Protein AF-A0A8I0GUS0-F1 (afdb_monomer)

pLDDT: mean 92.81, std 4.98, range [65.69, 97.25]

Secondary structure (DSSP, 8-state):
-HHHHHHHHTT--HHHHHHHHT--HHHHHHHHHHHHHHHHHHHTT----TTS-HHHHHHHHH--

Radius of gyration: 12.2 Å; Cα contacts (8 Å, |Δi|>4): 47; chains: 1; bounding box: 25×19×31 Å

Foldseek 3Di:
DVQLLVCVVVVHDLVVSCVVVVHDSVVSVLVNLLVVLVVQCVVVVHDDDPPDPSVVSSVVSVVD

Structure (mmCIF, N/CA/C/O backbone):
data_AF-A0A8I0GUS0-F1
#
_entry.id   AF-A0A8I0GUS0-F1
#
loop_
_atom_site.group_PDB
_atom_site.id
_atom_site.type_symbol
_atom_site.label_atom_id
_atom_site.label_alt_id
_atom_site.label_comp_id
_atom_site.label_asym_id
_atom_site.label_entity_id
_atom_site.label_seq_id
_atom_site.pdbx_PDB_ins_code
_atom_site.Cartn_x
_atom_site.Cartn_y
_atom_site.Cartn_z
_atom_site.occupancy
_atom_site.B_iso_or_equiv
_atom_site.auth_seq_id
_atom_site.auth_comp_id
_atom_site.auth_asym_id
_atom_site.auth_atom_id
_atom_site.pdbx_PDB_model_num
ATOM 1 N N . ASP A 1 1 ? -1.305 4.658 -1.693 1.00 82.50 1 ASP A N 1
ATOM 2 C CA . ASP A 1 1 ? -1.560 3.222 -1.406 1.00 82.50 1 ASP A CA 1
ATOM 3 C C . ASP A 1 1 ? -2.783 2.653 -2.088 1.00 82.50 1 ASP A C 1
ATOM 5 O O . ASP A 1 1 ? -2.637 1.654 -2.781 1.00 82.50 1 ASP A O 1
ATOM 9 N N . GLY A 1 2 ? -3.953 3.298 -1.981 1.00 89.50 2 GLY A N 1
ATOM 10 C CA . GLY A 1 2 ? -5.189 2.809 -2.613 1.00 89.50 2 GLY A CA 1
ATOM 11 C C . GLY A 1 2 ? -5.043 2.457 -4.099 1.00 89.50 2 GLY A C 1
ATOM 12 O O . GLY A 1 2 ? -5.537 1.424 -4.526 1.00 89.50 2 GLY A O 1
ATOM 13 N N . LYS A 1 3 ? -4.263 3.233 -4.863 1.00 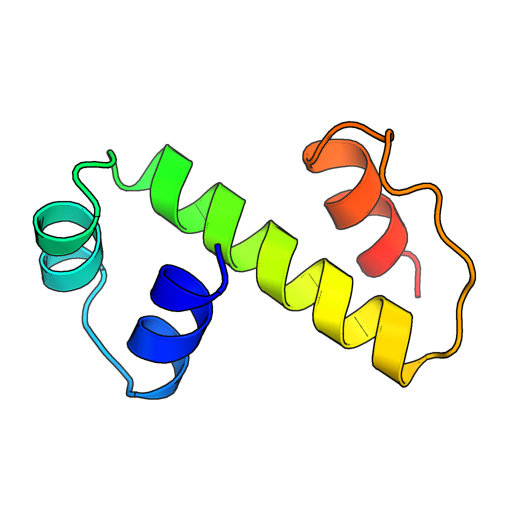94.62 3 LYS A N 1
ATOM 14 C CA . LYS A 1 3 ? -3.949 2.942 -6.272 1.00 94.62 3 LYS A CA 1
ATOM 15 C C . LYS A 1 3 ? -3.237 1.595 -6.473 1.00 94.62 3 LYS A C 1
ATOM 17 O O . LYS A 1 3 ? -3.632 0.828 -7.338 1.00 94.62 3 LYS A O 1
ATOM 22 N N . ILE A 1 4 ? -2.229 1.284 -5.653 1.00 96.38 4 ILE A N 1
ATOM 23 C CA . ILE A 1 4 ? -1.479 0.016 -5.718 1.00 96.38 4 ILE A CA 1
ATOM 24 C C . ILE A 1 4 ? -2.392 -1.155 -5.356 1.00 96.38 4 ILE A C 1
ATOM 26 O O . ILE A 1 4 ? -2.383 -2.175 -6.041 1.00 96.38 4 ILE A O 1
ATOM 30 N N . VAL A 1 5 ? -3.188 -1.002 -4.291 1.00 96.12 5 VAL A N 1
ATOM 31 C CA . VAL A 1 5 ? -4.185 -2.004 -3.885 1.00 96.12 5 VAL A CA 1
ATOM 32 C C . VAL A 1 5 ? -5.170 -2.254 -5.015 1.00 96.12 5 VAL A C 1
ATOM 34 O O . VAL A 1 5 ? -5.434 -3.409 -5.340 1.00 96.12 5 VAL A O 1
ATOM 37 N N . TRP A 1 6 ? -5.657 -1.184 -5.646 1.00 95.88 6 TRP A N 1
ATOM 38 C CA . TRP A 1 6 ? -6.676 -1.310 -6.668 1.00 95.88 6 TRP A CA 1
ATOM 39 C C . TRP A 1 6 ? -6.140 -1.979 -7.935 1.00 95.88 6 TRP A C 1
ATOM 41 O O . TRP A 1 6 ? -6.708 -2.959 -8.404 1.00 95.88 6 TRP A O 1
ATOM 51 N N . MET A 1 7 ? -4.966 -1.552 -8.406 1.00 97.06 7 MET A N 1
ATOM 52 C CA . MET A 1 7 ? -4.280 -2.208 -9.520 1.00 97.06 7 MET A CA 1
ATOM 53 C C . MET A 1 7 ? -4.007 -3.687 -9.222 1.00 97.06 7 MET A C 1
ATOM 55 O O . MET A 1 7 ? -4.295 -4.543 -10.053 1.00 97.06 7 MET A O 1
ATOM 59 N N . LYS A 1 8 ? -3.506 -4.028 -8.023 1.00 96.06 8 LYS A N 1
ATOM 60 C CA . LYS A 1 8 ? -3.262 -5.438 -7.681 1.00 96.06 8 LYS A CA 1
ATOM 61 C C . LYS A 1 8 ? -4.529 -6.282 -7.658 1.00 96.06 8 LYS A C 1
ATOM 63 O O . LYS A 1 8 ? -4.415 -7.455 -8.005 1.00 96.06 8 LYS A O 1
ATOM 68 N N . ALA A 1 9 ? -5.663 -5.731 -7.229 1.00 95.94 9 ALA A N 1
ATOM 69 C CA . ALA A 1 9 ? -6.945 -6.433 -7.209 1.00 95.94 9 ALA A CA 1
ATOM 70 C C . ALA A 1 9 ? -7.525 -6.644 -8.619 1.00 95.94 9 ALA A C 1
ATOM 72 O O . ALA A 1 9 ? -8.188 -7.646 -8.846 1.00 95.94 9 ALA A O 1
ATOM 73 N N . HIS A 1 10 ? -7.190 -5.773 -9.575 1.00 96.50 10 HIS A N 1
ATOM 74 C CA . HIS A 1 10 ? -7.405 -5.978 -11.016 1.00 96.50 10 HIS A CA 1
ATOM 75 C C . HIS A 1 10 ? -6.394 -6.943 -11.666 1.00 96.50 10 HIS A C 1
ATOM 77 O O . HIS A 1 10 ? -6.258 -6.975 -12.884 1.00 96.50 10 HIS A O 1
ATOM 83 N N . ASP A 1 11 ? -5.655 -7.703 -10.859 1.00 95.62 11 ASP A N 1
ATOM 84 C CA . ASP A 1 11 ? -4.595 -8.614 -11.291 1.00 95.62 11 ASP A CA 1
ATOM 85 C C . ASP A 1 11 ? -3.455 -7.962 -12.100 1.00 95.62 11 ASP A C 1
ATOM 87 O O . ASP A 1 11 ? -2.709 -8.623 -12.821 1.00 95.62 11 ASP A O 1
ATOM 91 N N . GLU A 1 12 ? -3.226 -6.654 -11.929 1.00 97.19 12 GLU A N 1
ATOM 92 C CA . GLU A 1 12 ? -2.084 -6.011 -12.576 1.00 97.19 12 GLU A CA 1
ATOM 93 C C . GLU A 1 12 ? -0.766 -6.634 -12.108 1.00 97.19 12 GLU A C 1
ATOM 95 O O . GLU A 1 12 ? -0.543 -6.931 -10.919 1.00 97.19 12 GLU A O 1
ATOM 100 N N . ARG A 1 13 ? 0.145 -6.799 -13.070 1.00 96.56 13 ARG A N 1
ATOM 101 C CA . ARG A 1 13 ? 1.490 -7.307 -12.813 1.00 96.56 13 ARG A CA 1
ATOM 102 C C . ARG A 1 13 ? 2.288 -6.286 -12.016 1.00 96.56 13 ARG A C 1
ATOM 104 O O . ARG A 1 13 ? 2.262 -5.090 -12.298 1.00 96.56 13 ARG A O 1
ATOM 111 N N . TRP A 1 14 ? 3.116 -6.773 -11.094 1.00 95.88 14 TRP A N 1
ATOM 112 C CA . TRP A 1 14 ? 3.997 -5.921 -10.293 1.00 95.88 14 TRP A CA 1
ATOM 113 C C . TRP A 1 14 ? 4.874 -4.992 -11.130 1.00 95.88 14 TRP A C 1
ATOM 115 O O . TRP A 1 14 ? 5.051 -3.839 -10.752 1.00 95.88 14 TRP A O 1
ATOM 125 N N . LYS A 1 15 ? 5.368 -5.458 -12.284 1.00 96.38 15 LYS A N 1
ATOM 126 C CA . LYS A 1 15 ? 6.129 -4.620 -13.218 1.00 96.38 15 LYS A CA 1
ATOM 127 C C . LYS A 1 15 ? 5.318 -3.389 -13.639 1.00 96.38 15 LYS A C 1
ATOM 129 O O . LYS A 1 15 ? 5.796 -2.277 -13.455 1.00 96.38 15 LYS A O 1
ATOM 134 N N . ASN A 1 16 ? 4.087 -3.574 -14.112 1.00 97.25 16 ASN A N 1
ATOM 135 C CA . ASN A 1 16 ? 3.216 -2.477 -14.544 1.00 97.25 16 ASN A CA 1
ATOM 136 C C . ASN A 1 16 ? 2.917 -1.519 -13.393 1.00 97.25 16 ASN A C 1
ATOM 138 O O . ASN A 1 16 ? 3.006 -0.307 -13.554 1.00 97.25 16 ASN A O 1
ATOM 142 N N . ILE A 1 17 ? 2.627 -2.063 -12.212 1.00 96.56 17 ILE A N 1
ATOM 143 C CA . ILE A 1 17 ? 2.344 -1.264 -11.019 1.00 96.56 17 ILE A CA 1
ATOM 144 C C . ILE A 1 17 ? 3.539 -0.389 -10.661 1.00 96.56 17 ILE A C 1
ATOM 146 O O . ILE A 1 17 ? 3.372 0.815 -10.503 1.00 96.56 17 ILE A O 1
ATOM 150 N N . CYS A 1 18 ? 4.738 -0.968 -10.573 1.00 96.69 18 CYS A N 1
ATOM 151 C CA . CYS A 1 18 ? 5.958 -0.236 -10.228 1.00 96.69 18 CYS A CA 1
ATOM 152 C C . CYS A 1 18 ? 6.226 0.905 -11.215 1.00 96.69 18 CYS A C 1
ATOM 154 O O . CYS A 1 18 ? 6.508 2.022 -10.790 1.00 96.69 18 CYS A O 1
ATOM 156 N N . TRP A 1 19 ? 6.061 0.641 -12.515 1.00 96.75 19 TRP A N 1
ATOM 157 C CA . TRP A 1 19 ? 6.165 1.658 -13.563 1.00 96.75 19 TRP A CA 1
ATOM 158 C C . TRP A 1 19 ? 5.123 2.765 -13.395 1.00 96.75 19 TRP A C 1
ATOM 160 O O . TRP A 1 19 ? 5.442 3.944 -13.495 1.00 96.75 19 TRP A O 1
ATOM 170 N N . HIS A 1 20 ? 3.883 2.393 -13.092 1.00 96.06 20 HIS A N 1
ATOM 171 C CA . HIS A 1 20 ? 2.770 3.327 -12.996 1.00 96.06 20 HIS A CA 1
ATOM 172 C C . HIS A 1 20 ? 2.780 4.178 -11.714 1.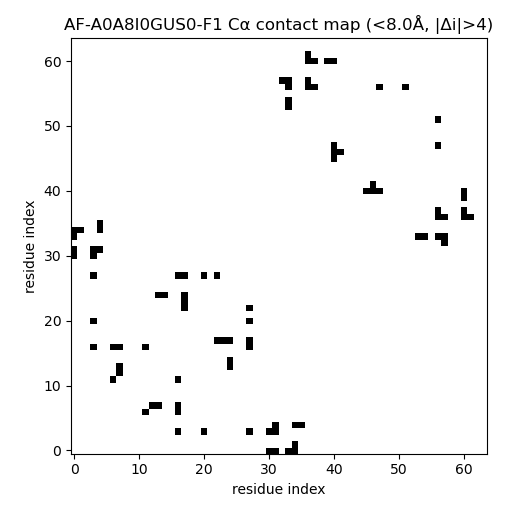00 96.06 20 HIS A C 1
ATOM 174 O O . HIS A 1 20 ? 2.206 5.268 -11.691 1.00 96.06 20 HIS A O 1
ATOM 180 N N . VAL A 1 21 ? 3.393 3.686 -10.632 1.00 94.94 21 VAL A N 1
ATOM 181 C CA . VAL A 1 21 ? 3.507 4.417 -9.357 1.00 94.94 21 VAL A CA 1
ATOM 182 C C . VAL A 1 21 ? 4.881 5.042 -9.120 1.00 94.94 21 VAL A C 1
ATOM 184 O O . VAL A 1 21 ? 5.031 5.782 -8.154 1.00 94.94 21 VAL A O 1
ATOM 187 N N . GLY A 1 22 ? 5.871 4.761 -9.972 1.00 95.75 22 GLY A N 1
ATOM 188 C CA . GLY A 1 22 ? 7.231 5.291 -9.837 1.00 95.75 22 GLY A CA 1
ATOM 189 C C . GLY A 1 22 ? 7.982 4.761 -8.612 1.00 95.75 22 GLY A C 1
ATOM 190 O O . GLY A 1 22 ? 8.848 5.448 -8.077 1.00 95.75 22 GLY A O 1
ATOM 191 N N . LEU A 1 23 ? 7.640 3.560 -8.136 1.00 95.38 23 LEU A N 1
ATOM 192 C CA . LEU A 1 23 ? 8.252 2.945 -6.957 1.00 95.38 23 LEU A CA 1
ATOM 193 C C . LEU A 1 23 ? 9.002 1.671 -7.328 1.00 9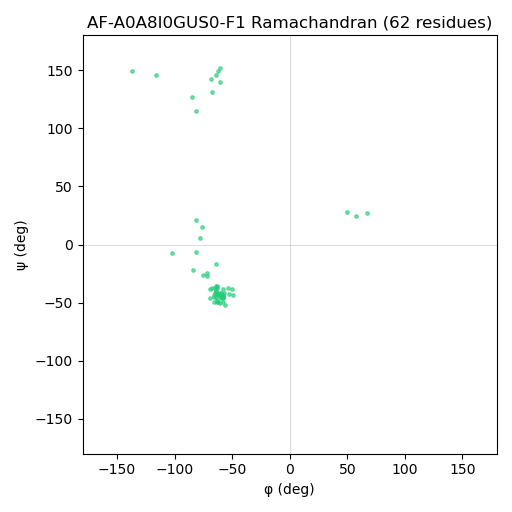5.38 23 LEU A C 1
ATOM 195 O O . LEU A 1 23 ? 8.551 0.881 -8.157 1.00 95.38 23 LEU A O 1
ATOM 199 N N . CYS A 1 24 ? 10.106 1.417 -6.626 1.00 96.06 24 CYS A N 1
ATOM 200 C CA . CYS A 1 24 ? 10.743 0.107 -6.639 1.00 96.06 24 CYS A CA 1
ATOM 201 C C . CYS A 1 24 ? 9.779 -0.963 -6.107 1.00 96.06 24 CYS A C 1
ATOM 203 O O . CYS A 1 24 ? 8.948 -0.699 -5.233 1.00 96.06 24 CYS A O 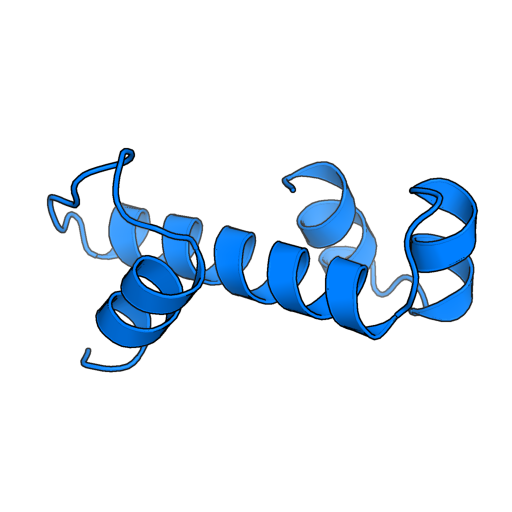1
ATOM 205 N N . HIS A 1 25 ? 9.956 -2.203 -6.568 1.00 95.00 25 HIS A N 1
ATOM 206 C CA . HIS A 1 25 ? 9.101 -3.329 -6.191 1.00 95.00 25 HIS A CA 1
ATOM 207 C C . HIS A 1 25 ? 8.955 -3.505 -4.674 1.00 95.00 25 HIS A C 1
ATOM 209 O O . HIS A 1 25 ? 7.845 -3.695 -4.183 1.00 95.00 25 HIS A O 1
ATOM 215 N N . ALA A 1 26 ? 10.050 -3.375 -3.917 1.00 95.19 26 ALA A N 1
ATOM 216 C CA . ALA A 1 26 ? 10.025 -3.496 -2.460 1.00 95.19 26 ALA A CA 1
ATOM 217 C C . ALA A 1 26 ? 9.106 -2.452 -1.798 1.00 95.19 26 ALA A C 1
ATOM 219 O O . ALA A 1 26 ? 8.271 -2.808 -0.965 1.00 95.19 26 ALA A O 1
ATOM 220 N N . ALA A 1 27 ? 9.2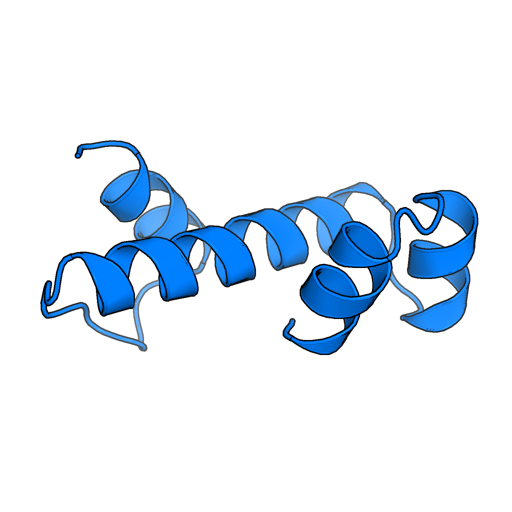06 -1.186 -2.218 1.00 95.12 27 ALA A N 1
ATOM 221 C CA . ALA A 1 27 ? 8.356 -0.111 -1.720 1.00 95.12 27 ALA A CA 1
ATOM 222 C C . ALA A 1 27 ? 6.893 -0.329 -2.133 1.00 95.12 27 ALA A C 1
ATOM 224 O O . ALA A 1 27 ? 6.007 -0.328 -1.280 1.00 95.12 27 ALA A O 1
ATOM 225 N N . ALA A 1 28 ? 6.630 -0.607 -3.415 1.00 96.31 28 ALA A N 1
ATOM 226 C CA . ALA A 1 28 ? 5.276 -0.866 -3.907 1.00 96.31 28 ALA A CA 1
ATOM 227 C C . ALA A 1 28 ? 4.602 -2.030 -3.158 1.00 96.31 28 ALA A C 1
ATOM 229 O O . ALA A 1 28 ? 3.442 -1.937 -2.755 1.00 96.31 28 ALA A O 1
ATOM 230 N N . HIS A 1 29 ? 5.348 -3.105 -2.900 1.00 94.75 29 HIS A N 1
ATOM 231 C CA . HIS A 1 29 ? 4.861 -4.257 -2.153 1.00 94.75 29 HIS A CA 1
ATOM 232 C C . HIS A 1 29 ? 4.580 -3.928 -0.677 1.00 94.75 29 HIS A C 1
ATOM 234 O O . HIS A 1 29 ? 3.584 -4.396 -0.120 1.00 94.75 29 HIS A O 1
ATOM 240 N N . GLN A 1 30 ? 5.401 -3.089 -0.038 1.00 94.81 30 GLN A N 1
ATOM 241 C CA . GLN A 1 30 ? 5.141 -2.608 1.322 1.00 94.81 30 GLN A CA 1
ATOM 242 C C . GLN A 1 30 ? 3.864 -1.759 1.393 1.00 94.81 30 GLN A C 1
ATOM 244 O O . GLN A 1 30 ? 3.030 -1.988 2.269 1.00 94.81 30 GLN A O 1
ATOM 249 N N . HIS A 1 31 ? 3.674 -0.838 0.450 1.00 94.75 31 HIS A N 1
ATOM 250 C CA . HIS A 1 31 ? 2.467 -0.013 0.351 1.00 94.75 31 HIS A CA 1
ATOM 251 C C . HIS A 1 31 ? 1.204 -0.841 0.070 1.00 94.75 31 HIS A C 1
ATOM 253 O O . HIS A 1 31 ? 0.139 -0.560 0.621 1.00 94.75 31 HIS A O 1
ATOM 259 N N . TRP A 1 32 ? 1.317 -1.904 -0.730 1.00 95.75 32 TRP A N 1
ATOM 260 C CA . TRP A 1 32 ? 0.226 -2.858 -0.942 1.00 95.75 32 TRP A CA 1
ATOM 261 C C . TRP A 1 32 ? -0.171 -3.582 0.347 1.00 95.75 32 TRP A C 1
ATOM 263 O O . TRP A 1 32 ? -1.349 -3.594 0.704 1.00 95.75 32 TRP A O 1
ATOM 273 N N . ARG A 1 33 ? 0.809 -4.132 1.082 1.00 95.19 33 ARG A N 1
ATOM 274 C CA . ARG A 1 33 ? 0.570 -4.789 2.379 1.00 95.19 33 ARG A CA 1
ATOM 275 C C . ARG A 1 33 ? -0.085 -3.835 3.366 1.00 95.19 33 ARG A C 1
ATOM 277 O O . ARG A 1 33 ? -1.050 -4.210 4.014 1.00 95.19 33 ARG A O 1
ATOM 284 N N . TYR A 1 34 ? 0.410 -2.603 3.437 1.00 94.69 34 TYR A N 1
ATOM 285 C CA . TYR A 1 34 ? -0.164 -1.566 4.282 1.00 94.69 34 TYR A CA 1
ATOM 286 C C . TYR A 1 34 ? -1.633 -1.291 3.945 1.00 94.69 34 TYR A C 1
ATOM 288 O O . TYR A 1 34 ? -2.483 -1.318 4.832 1.00 94.69 34 TYR A O 1
ATOM 296 N N . GLY A 1 35 ? -1.951 -1.098 2.662 1.00 94.56 35 GLY A N 1
ATOM 297 C CA . GLY A 1 35 ? -3.323 -0.876 2.218 1.00 94.56 35 GLY A CA 1
ATOM 298 C C . GLY A 1 35 ? -4.256 -2.045 2.554 1.00 94.56 35 GLY A C 1
ATOM 299 O O . GLY A 1 35 ? -5.356 -1.817 3.053 1.00 94.56 35 GLY A O 1
ATOM 300 N N . LEU A 1 36 ? -3.801 -3.291 2.374 1.00 94.75 36 LEU A N 1
ATOM 301 C CA . LEU A 1 36 ? -4.553 -4.480 2.793 1.00 94.75 36 LEU A CA 1
ATOM 302 C C . LEU A 1 36 ? -4.755 -4.541 4.310 1.00 94.75 36 LEU A C 1
ATOM 304 O O . LEU A 1 36 ? -5.857 -4.831 4.768 1.00 94.75 36 LEU A O 1
ATOM 308 N N . SER A 1 37 ? -3.725 -4.222 5.094 1.00 94.62 37 SER A N 1
ATOM 309 C CA . SER A 1 37 ? -3.812 -4.163 6.554 1.00 94.62 37 SER A CA 1
ATOM 310 C C . SER A 1 37 ? -4.845 -3.139 7.026 1.00 94.62 37 SER A C 1
ATOM 312 O O . SER A 1 37 ? -5.632 -3.438 7.919 1.00 94.62 37 SER A O 1
ATOM 314 N N . LEU A 1 38 ? -4.904 -1.960 6.399 1.00 93.75 38 LEU A N 1
ATOM 315 C CA . LEU A 1 38 ? -5.927 -0.957 6.707 1.00 93.75 38 LEU A CA 1
ATOM 316 C C . LEU A 1 38 ? -7.342 -1.460 6.401 1.00 93.75 38 LEU A C 1
ATOM 318 O O . LEU A 1 38 ? -8.254 -1.234 7.195 1.00 93.75 38 LEU A O 1
ATOM 322 N N . ILE A 1 39 ? -7.538 -2.137 5.266 1.00 93.44 39 ILE A N 1
ATOM 323 C CA . ILE A 1 39 ? -8.837 -2.720 4.905 1.00 93.44 39 ILE A CA 1
ATOM 324 C C . ILE A 1 39 ? -9.233 -3.779 5.938 1.00 93.44 39 ILE A C 1
ATOM 326 O O . ILE A 1 39 ? -10.325 -3.702 6.494 1.00 93.44 39 ILE A O 1
ATOM 330 N N . ALA A 1 40 ? -8.328 -4.703 6.267 1.00 94.44 40 ALA A N 1
ATOM 331 C CA . ALA A 1 40 ? -8.574 -5.745 7.259 1.00 94.44 40 ALA A CA 1
ATOM 332 C C . ALA A 1 40 ? -8.939 -5.164 8.636 1.00 94.44 40 ALA A C 1
ATOM 334 O O . ALA A 1 40 ? -9.904 -5.606 9.253 1.00 94.44 40 ALA A O 1
ATOM 335 N N . LEU A 1 41 ? -8.219 -4.147 9.120 1.00 93.19 41 LEU A N 1
ATOM 336 C CA . LEU A 1 41 ? -8.515 -3.510 10.411 1.00 93.19 41 LEU A CA 1
ATOM 337 C C . LEU A 1 41 ? -9.880 -2.810 10.421 1.00 93.19 41 LEU A C 1
ATOM 339 O O . LEU A 1 41 ? -10.615 -2.921 11.403 1.00 93.19 41 LEU A O 1
ATOM 343 N N . ASN A 1 42 ? -10.238 -2.132 9.326 1.00 93.00 42 ASN A N 1
ATOM 344 C CA . 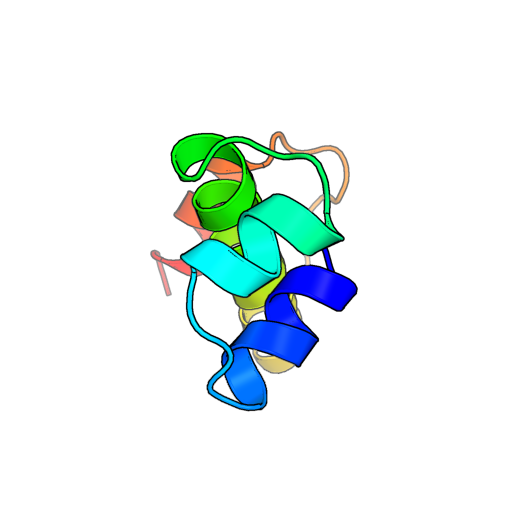ASN A 1 42 ? -11.545 -1.488 9.188 1.00 93.00 42 ASN A CA 1
ATOM 345 C C . ASN A 1 42 ? -12.690 -2.508 9.159 1.00 93.00 42 ASN A C 1
ATOM 347 O O . ASN A 1 42 ? -13.697 -2.305 9.837 1.00 93.00 42 ASN A O 1
ATOM 351 N N . LEU A 1 43 ? -12.531 -3.608 8.415 1.00 93.94 43 LEU A N 1
ATOM 352 C CA . LEU A 1 43 ? -13.521 -4.688 8.362 1.00 93.94 43 LEU A CA 1
ATOM 353 C C . LEU A 1 43 ? -13.701 -5.354 9.732 1.00 93.94 43 LEU A C 1
ATOM 355 O O . LEU A 1 43 ? -14.826 -5.620 10.138 1.00 93.94 43 LEU A O 1
ATOM 359 N N . ASN A 1 44 ? -12.613 -5.513 10.488 1.00 93.12 44 ASN A N 1
ATOM 360 C CA . ASN A 1 44 ? -12.635 -6.026 11.860 1.00 93.12 44 ASN A CA 1
ATOM 361 C C . ASN A 1 44 ? -13.075 -4.989 12.913 1.00 93.12 44 ASN A C 1
ATOM 363 O O . ASN A 1 44 ? -12.998 -5.268 14.108 1.00 93.12 44 ASN A O 1
ATOM 367 N N . ARG A 1 45 ? -13.498 -3.779 12.503 1.00 91.06 45 ARG A N 1
ATOM 368 C CA . ARG A 1 45 ? -13.933 -2.674 13.387 1.00 91.06 45 ARG A CA 1
ATOM 369 C C . ARG A 1 45 ? -12.934 -2.368 14.515 1.00 91.06 45 ARG A C 1
ATOM 371 O O . ARG A 1 45 ? -13.319 -1.876 15.574 1.00 91.06 45 ARG A O 1
ATOM 378 N N . ARG A 1 46 ? -11.641 -2.638 14.294 1.00 87.44 46 ARG A N 1
ATOM 379 C CA . ARG A 1 46 ? -10.598 -2.410 15.296 1.00 87.44 46 ARG A CA 1
ATOM 380 C C . ARG A 1 46 ? -10.123 -0.959 15.239 1.00 87.44 46 ARG A C 1
ATOM 382 O O . ARG A 1 46 ? -9.693 -0.510 14.174 1.00 87.44 46 ARG A O 1
ATOM 389 N N . PRO A 1 47 ? -10.126 -0.227 16.365 1.00 86.06 47 PRO A N 1
ATOM 390 C CA . PRO A 1 47 ? -9.488 1.077 16.414 1.00 86.06 47 PRO A CA 1
ATOM 391 C C . PRO A 1 47 ? -7.972 0.899 16.277 1.00 86.06 47 PRO A C 1
ATOM 393 O O . PRO A 1 47 ? -7.362 0.076 16.958 1.00 86.06 47 PRO A O 1
ATOM 396 N N . PHE A 1 48 ? -7.355 1.678 15.395 1.00 87.19 48 PHE A N 1
ATOM 397 C CA . PHE A 1 48 ? -5.904 1.736 15.254 1.00 87.19 48 PHE A CA 1
ATOM 398 C C . PHE A 1 48 ? -5.458 3.188 15.105 1.00 87.19 48 PHE A C 1
ATOM 400 O O . PHE A 1 48 ? -6.172 4.034 14.560 1.00 87.19 48 PHE A O 1
ATOM 407 N N . ASN A 1 49 ? -4.255 3.488 15.588 1.00 89.06 49 ASN A N 1
ATOM 408 C CA . ASN A 1 49 ? -3.688 4.820 15.456 1.00 89.06 49 ASN A CA 1
ATOM 409 C C . ASN A 1 49 ? -3.063 4.984 14.061 1.00 89.06 49 ASN A C 1
ATOM 411 O O . ASN A 1 49 ? -2.071 4.33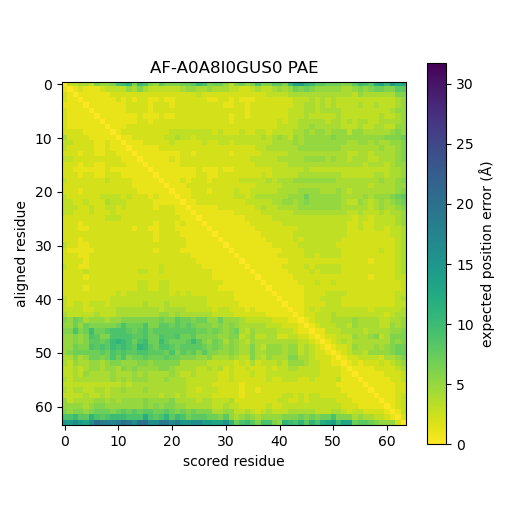9 13.730 1.00 89.06 49 ASN A O 1
ATOM 415 N N . ARG A 1 50 ? -3.625 5.887 13.250 1.00 82.75 50 ARG A N 1
ATOM 416 C CA . ARG A 1 50 ? -3.141 6.191 11.889 1.00 82.75 50 ARG A CA 1
ATOM 417 C C . ARG A 1 50 ? -1.738 6.806 11.853 1.00 82.75 50 ARG A C 1
ATOM 419 O O . ARG A 1 50 ? -1.122 6.803 10.797 1.00 82.75 50 ARG A O 1
ATOM 426 N N . LYS A 1 51 ? -1.241 7.324 12.982 1.00 89.38 51 LYS A N 1
ATOM 427 C CA . LYS A 1 51 ? 0.121 7.865 13.111 1.00 89.38 51 LYS A CA 1
ATOM 428 C C . LYS A 1 51 ? 1.179 6.782 13.334 1.00 89.38 51 LYS A C 1
ATOM 430 O O . LYS A 1 51 ? 2.362 7.103 13.369 1.00 89.38 51 LYS A O 1
ATOM 435 N N . LEU A 1 52 ? 0.775 5.523 13.524 1.00 89.44 52 LEU A N 1
ATOM 436 C CA . LEU A 1 52 ? 1.729 4.428 13.648 1.00 89.44 52 LEU A CA 1
ATOM 437 C C . LEU A 1 52 ? 2.510 4.250 12.341 1.00 89.44 52 LEU A C 1
ATOM 439 O O . LEU A 1 52 ? 1.949 4.424 11.255 1.00 89.44 52 LEU A O 1
ATOM 443 N N . PRO A 1 53 ? 3.792 3.865 12.425 1.00 92.19 53 PRO A N 1
ATOM 444 C CA . PRO A 1 53 ? 4.571 3.563 11.239 1.00 92.19 53 PRO A CA 1
ATOM 445 C C . PRO A 1 53 ? 3.955 2.380 10.481 1.00 92.19 53 PRO A C 1
ATOM 447 O O . PRO A 1 53 ? 3.382 1.461 11.070 1.00 92.19 53 PRO A O 1
AT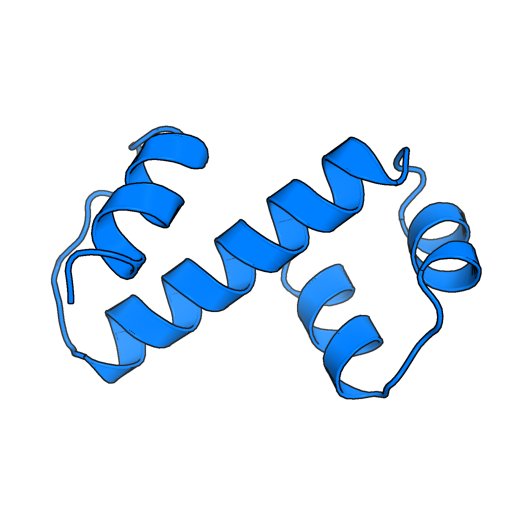OM 450 N N . ILE A 1 54 ? 4.118 2.381 9.155 1.00 90.12 54 ILE A N 1
ATOM 451 C CA . ILE A 1 54 ? 3.522 1.396 8.234 1.00 90.12 54 ILE A CA 1
ATOM 452 C C . ILE A 1 54 ? 3.751 -0.051 8.696 1.00 90.12 54 ILE A C 1
ATOM 454 O O . ILE A 1 54 ? 2.833 -0.869 8.663 1.00 90.12 54 ILE A O 1
ATOM 458 N N . LEU A 1 55 ? 4.969 -0.369 9.139 1.00 91.19 55 LEU A N 1
ATOM 459 C CA . LEU A 1 55 ? 5.327 -1.721 9.568 1.00 91.19 55 LEU A CA 1
ATOM 460 C C . LEU A 1 55 ? 4.557 -2.166 10.815 1.00 91.19 55 LEU A C 1
ATOM 462 O O . LEU A 1 55 ? 4.154 -3.324 10.880 1.00 91.19 55 LEU A O 1
ATOM 466 N N . GLU A 1 56 ? 4.311 -1.267 11.767 1.00 92.00 56 GLU A N 1
ATOM 467 C CA . GLU A 1 56 ? 3.539 -1.578 12.975 1.00 92.00 56 GLU A CA 1
ATOM 468 C C . GLU A 1 56 ? 2.065 -1.820 12.645 1.00 92.00 56 GLU A C 1
ATOM 470 O O . GLU A 1 56 ? 1.468 -2.763 13.154 1.00 92.00 56 GLU A O 1
ATOM 475 N N . ILE A 1 57 ? 1.495 -1.062 11.704 1.00 91.88 57 ILE A N 1
ATOM 476 C CA . ILE A 1 57 ? 0.128 -1.312 11.218 1.00 91.88 57 ILE A CA 1
ATOM 477 C C . ILE A 1 57 ? 0.038 -2.674 10.514 1.00 91.88 57 ILE A C 1
ATOM 479 O O . ILE A 1 57 ? -0.924 -3.415 10.717 1.00 91.88 57 ILE A O 1
ATOM 483 N N . ILE A 1 58 ? 1.055 -3.041 9.728 1.00 91.62 58 ILE A N 1
ATOM 484 C CA . ILE A 1 58 ? 1.115 -4.357 9.078 1.00 91.62 58 ILE A CA 1
ATOM 485 C C . ILE A 1 58 ? 1.224 -5.483 10.114 1.00 91.62 58 ILE A C 1
ATOM 487 O O . ILE A 1 58 ? 0.563 -6.508 9.956 1.00 91.62 58 ILE A O 1
ATOM 491 N N . LYS A 1 59 ? 2.040 -5.321 11.163 1.00 93.19 59 LYS A N 1
ATOM 492 C CA . LYS A 1 59 ? 2.149 -6.301 12.258 1.00 93.19 59 LYS A CA 1
ATOM 493 C C . LYS A 1 59 ? 0.825 -6.447 13.008 1.00 93.19 59 LYS A C 1
ATOM 495 O O . LYS A 1 59 ? 0.363 -7.569 13.180 1.00 93.19 59 LYS A O 1
ATOM 500 N N . LEU A 1 60 ? 0.194 -5.328 13.372 1.00 91.44 60 LEU A N 1
ATOM 501 C CA . LEU A 1 60 ? -1.093 -5.293 14.070 1.00 91.44 60 LEU A CA 1
ATOM 502 C C . LEU A 1 60 ? -2.199 -6.013 13.288 1.00 91.44 60 LEU A C 1
ATOM 504 O O . LEU A 1 60 ? -3.039 -6.691 13.868 1.00 91.44 60 LEU A O 1
ATOM 508 N N . ALA A 1 61 ? -2.208 -5.877 11.962 1.00 90.44 61 ALA A N 1
ATOM 509 C CA . ALA A 1 61 ? -3.175 -6.579 11.127 1.00 90.44 61 ALA A CA 1
ATOM 510 C C . ALA A 1 61 ? -2.916 -8.093 11.025 1.00 90.44 61 ALA A C 1
ATOM 512 O O . ALA A 1 61 ? -3.853 -8.831 10.746 1.00 90.44 61 ALA A O 1
ATOM 513 N N . ARG A 1 62 ? -1.673 -8.561 11.226 1.00 86.56 62 ARG A N 1
ATOM 514 C CA . ARG A 1 62 ? -1.327 -9.996 11.202 1.00 86.56 62 ARG A CA 1
ATOM 515 C C . ARG A 1 62 ? -1.564 -10.710 12.527 1.00 86.56 62 ARG A C 1
ATOM 517 O O . ARG A 1 62 ? -1.646 -11.927 12.520 1.00 86.56 62 ARG A O 1
ATOM 524 N N . SER A 1 63 ? -1.616 -9.990 13.645 1.00 83.06 63 SER A N 1
ATOM 525 C CA . SER A 1 63 ? -1.859 -10.573 14.971 1.00 83.06 63 SER A CA 1
ATOM 526 C C . SER A 1 63 ? -3.348 -10.838 15.251 1.00 83.06 63 SER A C 1
ATOM 528 O O . SER A 1 63 ? -3.746 -10.839 16.414 1.00 83.06 63 SER A O 1
ATOM 530 N N . GLN A 1 64 ? -4.170 -10.942 14.204 1.00 65.69 64 GLN A N 1
ATOM 531 C CA . GLN A 1 64 ? -5.608 -11.222 14.279 1.00 65.69 64 GLN A CA 1
ATOM 532 C C . GLN A 1 64 ? -5.846 -12.716 14.093 1.00 65.69 64 GLN A C 1
ATOM 534 O O . GLN A 1 64 ? -5.077 -13.327 13.316 1.00 65.69 64 GLN A O 1
#

Mean predicted aligned error: 3.18 Å

Sequence (64 aa):
DGKIVWMKAHDERWKNICWHVGLCHAAAHQHWRYGLSLIALNLNRRPFNRKLPILEIIKLARSQ

Solvent-accessible surface area (backbone atoms only — not comparable to full-atom values):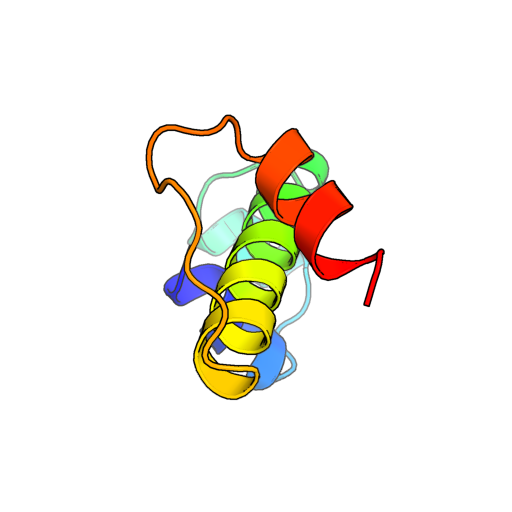 3714 Å² total; per-residue (Å²): 82,69,66,54,40,50,42,48,72,72,66,49,51,66,69,60,50,23,67,74,69,74,36,59,66,71,57,47,52,50,38,28,49,35,41,51,23,53,50,53,31,57,75,68,69,51,90,73,71,86,85,54,56,62,67,56,48,37,49,60,47,63,76,108